Protein AF-A0A8C4VTH6-F1 (afdb_monomer_lite)

pLDDT: mean 82.8, std 18.1, range [42.53, 97.69]

Radius of gyration: 18.87 Å; chains: 1; bounding box: 28×61×39 Å

Secondary structure (DSSP, 8-state):
-EETTEE----HHHHTT-TTSHHHHHHHSS-GGG----EE-S-HHHHHHHHHHHHHS----SSHHHHHHHHHHHHHTT-HHHHT----GGGTHHHHHHHHHHHHHHHHHTTS--

Organism: NCBI:txid1825980

Foldseek 3Di:
DQECNDDDDDDLVLCVVQCVFPVNVVVVPDDPVVPDDDYHDHDPVLCVQVSVCSVPVDGDDDALVSVVSNLVVCVNRVVVSSVPDDDPCVRHVPPPVVVVVVVVVVVVVVVVPD

Structure (mmCIF, N/CA/C/O backbone):
data_AF-A0A8C4VTH6-F1
#
_entry.id   AF-A0A8C4VTH6-F1
#
loop_
_atom_site.group_PDB
_atom_site.id
_atom_site.type_symbol
_atom_site.label_atom_id
_atom_site.label_alt_id
_atom_site.label_comp_id
_atom_site.label_asym_id
_atom_site.label_entity_id
_atom_site.label_seq_id
_atom_site.pdbx_PDB_ins_code
_atom_site.Cartn_x
_atom_site.Cartn_y
_atom_site.Cartn_z
_atom_site.occupancy
_atom_site.B_iso_or_equiv
_atom_site.auth_seq_id
_atom_site.auth_comp_id
_atom_site.auth_asym_id
_atom_site.auth_atom_id
_atom_site.pdbx_PDB_model_num
ATOM 1 N N . PHE A 1 1 ? 7.503 -5.995 -5.553 1.00 94.31 1 PHE A N 1
ATOM 2 C CA . PHE A 1 1 ? 7.476 -4.522 -5.547 1.00 94.31 1 PHE A CA 1
ATOM 3 C C . PHE A 1 1 ? 8.762 -3.976 -4.932 1.00 94.31 1 PHE A C 1
ATOM 5 O O . PHE A 1 1 ? 9.311 -4.602 -4.024 1.00 94.31 1 PHE A O 1
ATOM 12 N N . ASN A 1 2 ? 9.276 -2.875 -5.471 1.00 96.56 2 ASN A N 1
ATOM 13 C CA . ASN A 1 2 ? 10.274 -1.995 -4.868 1.00 96.56 2 ASN A CA 1
ATOM 14 C C . ASN A 1 2 ? 9.559 -0.666 -4.591 1.00 96.56 2 ASN A C 1
ATOM 16 O O . ASN A 1 2 ? 9.088 -0.045 -5.535 1.00 96.56 2 ASN A O 1
ATOM 20 N N . VAL A 1 3 ? 9.416 -0.274 -3.328 1.00 97.56 3 VAL A N 1
ATOM 21 C CA . VAL A 1 3 ? 8.659 0.914 -2.913 1.00 97.56 3 VAL A CA 1
ATOM 22 C C . VAL A 1 3 ? 9.613 1.875 -2.217 1.00 97.56 3 VAL A C 1
ATOM 24 O O . VAL A 1 3 ? 10.033 1.603 -1.094 1.00 97.56 3 VAL A O 1
ATOM 27 N N . GLY A 1 4 ? 10.044 2.930 -2.911 1.00 96.38 4 GLY A N 1
ATOM 28 C CA . GLY A 1 4 ? 11.018 3.889 -2.370 1.00 96.38 4 GLY A CA 1
ATOM 29 C C . GLY A 1 4 ? 12.331 3.247 -1.893 1.00 96.38 4 GLY A C 1
ATOM 30 O O . GLY A 1 4 ? 12.894 3.665 -0.886 1.00 96.38 4 GLY A O 1
ATOM 31 N N . GLY A 1 5 ? 12.780 2.169 -2.548 1.00 96.44 5 GLY A N 1
ATOM 32 C CA . GLY A 1 5 ? 13.966 1.389 -2.162 1.00 96.44 5 GLY A CA 1
ATOM 33 C C . GLY A 1 5 ? 13.676 0.166 -1.279 1.00 96.44 5 GLY A C 1
ATOM 34 O O . GLY A 1 5 ? 14.548 -0.689 -1.102 1.00 96.44 5 GLY A O 1
ATOM 35 N N . TRP A 1 6 ? 12.453 0.025 -0.758 1.00 97.69 6 TRP A N 1
ATOM 36 C CA . TRP A 1 6 ? 12.058 -1.089 0.105 1.00 97.69 6 TRP A CA 1
ATOM 37 C C . TRP A 1 6 ? 11.490 -2.254 -0.701 1.00 97.69 6 TRP A C 1
ATOM 39 O O . TRP A 1 6 ? 10.597 -2.100 -1.536 1.00 97.69 6 TRP A O 1
ATOM 49 N N . HIS A 1 7 ? 11.981 -3.459 -0.426 1.00 96.69 7 HIS A N 1
ATOM 50 C CA . HIS A 1 7 ? 11.616 -4.647 -1.185 1.00 96.69 7 HIS A CA 1
ATOM 51 C C . HIS A 1 7 ? 10.459 -5.396 -0.523 1.00 96.69 7 HIS A C 1
ATOM 53 O O . HIS A 1 7 ? 10.607 -5.961 0.557 1.00 96.69 7 HIS A O 1
ATOM 59 N N . PHE A 1 8 ? 9.326 -5.472 -1.223 1.00 96.69 8 PHE A N 1
ATOM 60 C CA . PHE A 1 8 ? 8.149 -6.221 -0.786 1.00 96.69 8 PHE A CA 1
ATOM 61 C C . PHE A 1 8 ? 7.826 -7.355 -1.755 1.00 96.69 8 PHE A C 1
ATOM 63 O O . PHE A 1 8 ? 7.733 -7.155 -2.975 1.00 96.69 8 PHE A O 1
ATOM 70 N N . SER A 1 9 ? 7.610 -8.541 -1.197 1.00 94.50 9 SER A N 1
ATOM 71 C CA . SER A 1 9 ? 7.085 -9.708 -1.906 1.00 94.50 9 SER A CA 1
ATOM 72 C C . SER A 1 9 ? 5.619 -9.888 -1.530 1.00 94.50 9 SER A C 1
ATOM 74 O O . SER A 1 9 ? 5.282 -9.943 -0.347 1.00 94.50 9 SER A O 1
ATOM 76 N N . ILE A 1 10 ? 4.746 -9.929 -2.536 1.00 94.38 10 ILE A N 1
ATOM 77 C CA . ILE A 1 10 ? 3.301 -10.099 -2.366 1.00 94.38 10 ILE A CA 1
ATOM 78 C C . ILE A 1 10 ? 2.842 -11.119 -3.406 1.00 94.38 10 ILE A C 1
ATOM 80 O O . ILE A 1 10 ? 3.108 -10.909 -4.592 1.00 94.38 10 ILE A O 1
ATOM 84 N N . PRO A 1 11 ? 2.176 -12.214 -3.005 1.00 92.75 11 PRO A N 1
ATOM 85 C CA . PRO A 1 11 ? 1.635 -13.172 -3.957 1.00 92.75 11 PRO A CA 1
ATOM 86 C C . PRO A 1 11 ? 0.627 -12.517 -4.904 1.00 92.75 11 PRO A C 1
ATOM 88 O O . PRO A 1 11 ? -0.237 -11.754 -4.462 1.00 92.75 11 PRO A O 1
ATOM 91 N N . LYS A 1 12 ? 0.674 -12.878 -6.195 1.00 91.38 12 LYS A N 1
ATOM 92 C CA . LYS A 1 12 ? -0.276 -12.378 -7.206 1.00 91.38 12 LYS A CA 1
ATOM 93 C C . LYS A 1 12 ? -1.736 -12.669 -6.814 1.00 91.38 12 LYS A C 1
ATOM 95 O O . LYS A 1 12 ? -2.613 -11.848 -7.046 1.00 91.38 12 LYS A O 1
ATOM 100 N N . SER A 1 13 ? -1.980 -13.778 -6.114 1.00 94.00 13 SER A N 1
ATOM 101 C CA . SER A 1 13 ? -3.296 -14.158 -5.577 1.00 94.00 13 SER A CA 1
ATOM 102 C C . SER A 1 13 ? -3.839 -13.232 -4.481 1.00 94.00 13 SER A C 1
ATOM 104 O O . SER A 1 13 ? -5.051 -13.167 -4.295 1.00 94.00 13 SER A O 1
ATOM 106 N N . LYS A 1 14 ? -2.981 -12.515 -3.742 1.00 94.94 14 LYS A N 1
ATOM 107 C CA . LYS A 1 14 ? -3.414 -11.545 -2.722 1.00 94.94 14 LYS A CA 1
ATOM 108 C C . LYS A 1 14 ? -3.825 -10.223 -3.361 1.00 94.94 14 LYS A C 1
ATOM 110 O O . LYS A 1 14 ? -4.887 -9.701 -3.053 1.00 94.94 14 LYS A O 1
ATOM 115 N N . ILE A 1 15 ? -3.025 -9.721 -4.298 1.00 94.38 15 ILE A N 1
ATOM 116 C CA . ILE A 1 15 ? -3.343 -8.490 -5.040 1.00 94.38 15 ILE A CA 1
ATOM 117 C C . ILE A 1 15 ? -4.523 -8.669 -6.007 1.00 94.38 15 ILE A C 1
ATOM 119 O O . ILE A 1 15 ? -5.273 -7.722 -6.204 1.00 94.38 15 ILE A O 1
ATOM 123 N N . ALA A 1 16 ? -4.762 -9.882 -6.523 1.00 94.38 16 ALA A N 1
ATOM 124 C CA . ALA A 1 16 ? -5.933 -10.207 -7.350 1.00 94.38 16 ALA A CA 1
ATOM 125 C C . ALA A 1 16 ? -7.283 -9.976 -6.649 1.00 94.38 16 ALA A C 1
ATOM 127 O O . ALA A 1 16 ? -8.299 -9.810 -7.316 1.00 94.38 16 ALA A O 1
ATOM 128 N N . GLN A 1 17 ? -7.304 -9.943 -5.313 1.00 94.75 17 GLN A N 1
AT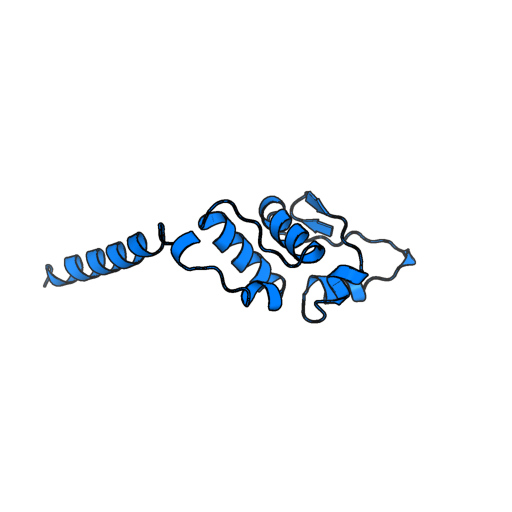OM 129 C CA . GLN A 1 17 ? -8.510 -9.646 -4.526 1.00 94.75 17 GLN A CA 1
ATOM 130 C C . GLN A 1 17 ? -8.917 -8.168 -4.618 1.00 94.75 17 GLN A C 1
ATOM 132 O O . GLN A 1 17 ? -10.009 -7.800 -4.196 1.00 94.75 17 GLN A O 1
ATOM 137 N N . PHE A 1 18 ? -8.050 -7.327 -5.186 1.00 94.31 18 PHE A N 1
ATOM 138 C CA . PHE A 1 18 ? -8.251 -5.896 -5.358 1.00 94.31 18 PHE A CA 1
ATOM 139 C C . PHE A 1 18 ? -8.124 -5.542 -6.847 1.00 94.31 18 PHE A C 1
ATOM 141 O O . PHE A 1 18 ? -7.160 -4.871 -7.228 1.00 94.31 18 PHE A O 1
ATOM 148 N N . PRO A 1 19 ? -9.058 -5.990 -7.708 1.00 94.56 19 PRO A N 1
ATOM 149 C CA . PRO A 1 19 ? -8.935 -5.839 -9.160 1.00 94.56 19 PRO A CA 1
ATOM 150 C C . PRO A 1 19 ? -8.876 -4.375 -9.614 1.00 94.56 19 PRO A C 1
ATOM 152 O O . PRO A 1 19 ? -8.243 -4.057 -10.618 1.00 94.56 19 PRO A O 1
ATOM 155 N N . GLU A 1 20 ? -9.461 -3.463 -8.839 1.00 93.38 20 GLU A N 1
ATOM 156 C CA . GLU A 1 20 ? -9.406 -2.031 -9.135 1.00 93.38 20 GLU A CA 1
ATOM 157 C C . GLU A 1 20 ? -8.121 -1.344 -8.676 1.00 93.38 20 GLU A C 1
ATOM 159 O O . GLU A 1 20 ? -7.832 -0.235 -9.126 1.00 93.38 20 GLU A O 1
ATOM 164 N N . SER A 1 21 ? -7.323 -2.002 -7.833 1.00 95.94 21 SER A N 1
ATOM 165 C CA . SER A 1 21 ? -6.086 -1.418 -7.324 1.00 95.94 21 SER A CA 1
ATOM 166 C C . SER A 1 21 ? -5.043 -1.257 -8.425 1.00 95.94 21 SER A C 1
ATOM 168 O O . SER A 1 21 ? -4.905 -2.103 -9.316 1.00 95.94 21 SER A O 1
ATOM 170 N N . LEU A 1 22 ? -4.223 -0.211 -8.309 1.00 94.62 22 LEU A N 1
ATOM 171 C CA . LEU A 1 22 ? -3.057 -0.042 -9.177 1.00 94.62 22 LEU A CA 1
ATOM 172 C C . LEU A 1 22 ? -2.092 -1.226 -9.049 1.00 94.62 22 LEU A C 1
ATOM 174 O O . LEU A 1 22 ? -1.513 -1.665 -10.035 1.00 94.62 22 LEU A O 1
ATOM 178 N N . LEU A 1 23 ? -1.977 -1.817 -7.855 1.00 94.81 23 LEU A N 1
ATOM 179 C CA . LEU A 1 23 ? -1.137 -2.998 -7.636 1.00 94.81 23 LEU A CA 1
ATOM 180 C C . LEU A 1 23 ? -1.555 -4.178 -8.523 1.00 94.81 23 LEU A C 1
ATOM 182 O O . LEU A 1 23 ? -0.692 -4.873 -9.062 1.00 94.81 23 LEU A O 1
ATOM 186 N N . TRP A 1 24 ? -2.860 -4.415 -8.687 1.00 95.44 24 TRP A N 1
ATOM 187 C CA . TRP A 1 24 ? -3.352 -5.447 -9.598 1.00 95.44 24 TRP A CA 1
ATOM 188 C C . TRP A 1 24 ? -3.170 -5.052 -11.060 1.00 95.44 24 TRP A C 1
ATOM 190 O O . TRP A 1 24 ? -2.632 -5.844 -11.830 1.00 95.44 24 TRP A O 1
ATOM 200 N N . LYS A 1 25 ? -3.571 -3.835 -11.439 1.00 94.12 25 LYS A N 1
ATOM 201 C CA . LYS A 1 25 ? -3.494 -3.350 -12.827 1.00 94.12 25 LYS A CA 1
ATOM 202 C C . LYS A 1 25 ? -2.065 -3.451 -13.373 1.00 94.12 25 LYS A C 1
ATOM 204 O O . LYS A 1 25 ? -1.850 -4.109 -14.386 1.00 94.12 25 LYS A O 1
ATOM 209 N N . GLU A 1 26 ? -1.082 -2.962 -12.622 1.00 91.75 26 GLU A N 1
ATOM 210 C CA . GLU A 1 26 ? 0.331 -3.027 -13.013 1.00 91.75 26 GLU A CA 1
ATOM 211 C C . GLU A 1 26 ? 0.877 -4.465 -13.012 1.00 91.75 26 GLU A C 1
ATOM 213 O O . GLU A 1 26 ? 1.571 -4.881 -13.933 1.00 91.75 26 GLU A O 1
ATOM 218 N N . SER A 1 27 ? 0.556 -5.276 -11.996 1.00 91.06 27 SER A N 1
ATOM 219 C CA . SER A 1 27 ? 1.097 -6.647 -11.893 1.00 91.06 27 SER A CA 1
ATOM 220 C C . SER A 1 27 ? 0.440 -7.661 -12.827 1.00 91.06 27 SER A C 1
ATOM 222 O O . SER A 1 27 ? 1.039 -8.690 -13.164 1.00 91.06 27 SER A O 1
ATOM 224 N N . SER A 1 28 ? -0.807 -7.423 -13.222 1.00 90.81 28 SER A N 1
ATOM 225 C CA . SER A 1 28 ? -1.537 -8.269 -14.164 1.00 90.81 28 SER A CA 1
ATOM 226 C C . SER A 1 28 ? -1.022 -8.090 -15.590 1.00 90.81 28 SER A C 1
ATOM 228 O O . SER A 1 28 ? -0.942 -9.088 -16.301 1.00 90.81 28 SER A O 1
ATOM 230 N N . ALA A 1 29 ? -0.567 -6.883 -15.946 1.00 87.12 29 ALA A N 1
ATOM 231 C CA . ALA A 1 29 ? 0.040 -6.566 -17.238 1.00 87.12 29 ALA A CA 1
ATOM 232 C C . ALA A 1 29 ? 1.440 -7.179 -17.446 1.00 87.12 29 ALA A C 1
ATOM 234 O O . ALA A 1 29 ? 1.921 -7.247 -18.575 1.00 87.12 29 ALA A O 1
ATOM 235 N N . LEU A 1 30 ? 2.101 -7.641 -16.379 1.00 86.12 30 LEU A N 1
ATOM 236 C CA . LEU A 1 30 ? 3.438 -8.224 -16.474 1.00 86.12 30 LEU A CA 1
ATOM 237 C C . LEU A 1 30 ? 3.438 -9.622 -17.096 1.00 86.12 30 LEU A C 1
ATOM 239 O O . LEU A 1 30 ? 2.702 -10.517 -16.661 1.00 86.12 30 LEU A O 1
ATOM 243 N N . VAL A 1 31 ? 4.366 -9.835 -18.031 1.00 79.25 31 VAL A N 1
ATOM 244 C CA . VAL A 1 31 ? 4.647 -11.148 -18.614 1.00 79.25 31 VAL A CA 1
ATOM 245 C C . VAL A 1 31 ? 5.426 -12.002 -17.595 1.00 79.25 31 VAL A C 1
ATOM 247 O O . VAL A 1 31 ? 6.483 -11.576 -17.123 1.00 79.25 31 VAL A O 1
ATOM 250 N N . PRO A 1 32 ? 4.954 -13.215 -17.238 1.00 71.56 32 PRO A N 1
ATOM 251 C CA . PRO A 1 32 ? 5.578 -14.040 -16.195 1.00 71.56 32 PRO A CA 1
ATOM 252 C C . PRO A 1 32 ? 7.049 -14.405 -16.438 1.00 71.56 32 PRO A C 1
ATOM 254 O O . PRO A 1 32 ? 7.777 -14.655 -15.481 1.00 71.56 32 PRO A O 1
ATOM 257 N N . SER A 1 33 ? 7.492 -14.441 -17.698 1.00 72.69 33 SER A N 1
ATOM 258 C CA . SER A 1 33 ? 8.850 -14.848 -18.081 1.00 72.69 33 SER A CA 1
ATOM 259 C C . SER A 1 33 ? 9.941 -13.883 -17.619 1.00 72.69 33 SER A C 1
ATOM 261 O O . SER A 1 33 ? 11.084 -14.299 -17.469 1.00 72.69 33 SER A O 1
ATOM 263 N N . GLU A 1 34 ? 9.609 -12.614 -17.376 1.00 72.62 34 GLU A N 1
ATOM 264 C CA . GLU A 1 34 ? 10.599 -11.576 -17.060 1.00 72.62 34 GLU A CA 1
ATOM 265 C C . GLU A 1 34 ? 10.762 -11.335 -15.552 1.00 72.62 34 GLU A C 1
ATOM 267 O O . GLU A 1 34 ? 11.702 -10.659 -15.139 1.00 72.62 34 GLU A O 1
ATOM 272 N N . ASN A 1 35 ? 9.857 -11.876 -14.720 1.00 68.00 35 ASN A N 1
ATOM 273 C CA . ASN A 1 35 ? 9.776 -11.617 -13.272 1.00 68.00 35 ASN A CA 1
ATOM 274 C C . ASN A 1 35 ? 10.132 -10.165 -12.867 1.00 68.00 35 ASN A C 1
ATOM 276 O O . ASN A 1 35 ? 10.898 -9.959 -11.914 1.00 68.00 35 ASN A O 1
ATOM 280 N N . PRO A 1 36 ? 9.612 -9.130 -13.558 1.00 83.69 36 PRO A N 1
ATOM 281 C CA . PRO A 1 36 ? 10.081 -7.783 -13.314 1.00 83.69 36 PRO A CA 1
ATOM 282 C C . PRO A 1 36 ? 9.562 -7.307 -11.957 1.00 83.69 36 PRO A C 1
ATOM 284 O O . PRO A 1 36 ? 8.407 -7.515 -11.568 1.00 83.69 36 PRO A O 1
ATOM 287 N N . ARG A 1 37 ? 10.437 -6.649 -11.197 1.00 88.88 37 ARG A N 1
ATOM 288 C CA . ARG A 1 37 ? 10.052 -6.035 -9.930 1.00 88.88 37 ARG A CA 1
ATOM 289 C C . ARG A 1 37 ? 9.443 -4.667 -10.211 1.00 88.88 37 ARG A C 1
ATOM 291 O O . ARG A 1 37 ? 10.169 -3.727 -10.500 1.00 88.88 37 ARG A O 1
ATOM 298 N N . LEU A 1 38 ? 8.12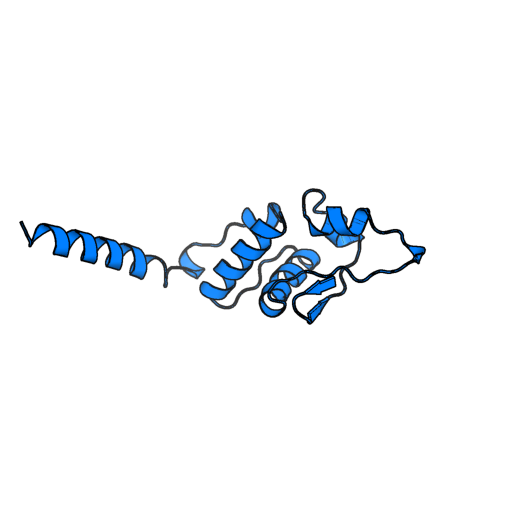6 -4.547 -10.041 1.00 93.06 38 LEU A N 1
ATOM 299 C CA . LEU A 1 38 ? 7.433 -3.258 -10.140 1.00 93.06 38 LEU A CA 1
ATOM 300 C C . LEU A 1 38 ? 7.984 -2.246 -9.137 1.00 93.06 38 LEU A C 1
ATOM 302 O O . LEU A 1 38 ? 8.090 -2.565 -7.946 1.00 93.06 38 LEU A O 1
ATOM 306 N N . PHE A 1 39 ? 8.298 -1.049 -9.625 1.00 94.69 39 PHE A N 1
ATOM 307 C CA . PHE A 1 39 ? 8.723 0.087 -8.819 1.00 94.69 39 PHE A CA 1
ATOM 308 C C . PHE A 1 39 ? 7.531 0.985 -8.480 1.00 94.69 39 PHE A C 1
ATOM 310 O O . PHE A 1 39 ? 6.663 1.218 -9.315 1.00 94.69 39 PHE A O 1
ATOM 317 N N . ILE A 1 40 ? 7.498 1.478 -7.246 1.00 95.12 40 ILE A N 1
ATOM 318 C CA . ILE A 1 40 ? 6.515 2.431 -6.747 1.00 95.12 40 ILE A CA 1
ATOM 319 C C . ILE A 1 40 ? 7.301 3.561 -6.081 1.00 95.12 40 ILE A C 1
ATOM 321 O O . ILE A 1 40 ? 7.992 3.340 -5.083 1.00 95.12 40 ILE A O 1
ATOM 325 N N . ASP A 1 41 ? 7.182 4.770 -6.619 1.00 95.56 41 ASP A N 1
ATOM 326 C CA . ASP A 1 41 ? 7.867 5.959 -6.103 1.00 95.56 41 ASP A CA 1
ATOM 327 C C . ASP A 1 41 ? 7.148 6.536 -4.876 1.00 95.56 41 ASP A C 1
ATOM 329 O O . ASP A 1 41 ? 6.558 7.613 -4.916 1.00 95.56 41 ASP A O 1
ATOM 333 N N . ARG A 1 42 ? 7.074 5.748 -3.800 1.00 95.44 42 ARG A N 1
ATOM 334 C CA . ARG A 1 42 ? 6.362 6.089 -2.562 1.00 95.44 42 ARG A CA 1
ATOM 335 C C . ARG A 1 42 ? 7.151 5.638 -1.341 1.00 95.44 42 ARG A C 1
ATOM 337 O O . ARG A 1 42 ? 8.051 4.810 -1.435 1.00 95.44 42 ARG A O 1
ATOM 344 N N . ASP A 1 43 ? 6.762 6.155 -0.179 1.00 95.75 43 ASP A N 1
ATOM 345 C CA . ASP A 1 43 ? 7.359 5.770 1.097 1.00 95.75 43 ASP A CA 1
ATOM 346 C C . ASP A 1 43 ? 7.157 4.275 1.413 1.00 95.75 43 ASP A C 1
ATOM 348 O O . ASP A 1 43 ? 6.043 3.810 1.681 1.00 95.75 43 ASP A O 1
ATOM 352 N N . GLY A 1 44 ? 8.263 3.530 1.413 1.00 97.06 44 GLY A N 1
ATOM 353 C CA . GLY A 1 44 ? 8.288 2.115 1.761 1.00 97.06 44 GLY A CA 1
ATOM 354 C C . GLY A 1 44 ? 7.962 1.841 3.230 1.00 97.06 44 GLY A C 1
ATOM 355 O O . GLY A 1 44 ? 7.406 0.783 3.532 1.00 97.06 44 GLY A O 1
ATOM 356 N N . PHE A 1 45 ? 8.231 2.783 4.143 1.00 95.88 45 PHE A N 1
ATOM 357 C CA . PHE A 1 45 ? 7.935 2.601 5.565 1.00 95.88 45 PHE A CA 1
ATOM 358 C C . PHE A 1 45 ? 6.425 2.516 5.810 1.00 95.88 45 PHE A C 1
ATOM 360 O O . PHE A 1 45 ? 5.950 1.551 6.415 1.00 95.88 45 PHE A O 1
ATOM 367 N N . THR A 1 46 ? 5.656 3.464 5.269 1.00 96.38 46 THR A N 1
ATOM 368 C CA . THR A 1 46 ? 4.187 3.448 5.324 1.00 96.38 46 THR A CA 1
ATOM 369 C C . THR A 1 46 ? 3.611 2.276 4.525 1.00 96.38 46 THR A C 1
ATOM 371 O O . THR A 1 46 ? 2.648 1.639 4.962 1.00 96.38 46 THR A O 1
ATOM 374 N N . PHE A 1 47 ? 4.219 1.918 3.385 1.00 97.44 47 PHE A N 1
ATOM 375 C CA . PHE A 1 47 ? 3.763 0.789 2.564 1.00 97.44 47 PHE A CA 1
ATOM 376 C C . PHE A 1 47 ? 3.773 -0.552 3.316 1.00 97.44 47 PHE A C 1
ATOM 378 O O . PHE A 1 47 ? 2.995 -1.444 2.981 1.00 97.44 47 PHE A O 1
ATOM 385 N N . ARG A 1 48 ? 4.573 -0.705 4.379 1.00 97.25 48 ARG A N 1
ATOM 386 C CA . ARG A 1 48 ? 4.512 -1.881 5.265 1.00 97.25 48 ARG A CA 1
ATOM 387 C C . ARG A 1 48 ? 3.100 -2.149 5.798 1.00 97.25 48 ARG A C 1
ATOM 389 O O . ARG A 1 48 ? 2.716 -3.310 5.920 1.00 97.25 48 ARG A O 1
ATOM 396 N N . HIS A 1 49 ? 2.312 -1.112 6.079 1.00 97.25 49 HIS A N 1
ATOM 397 C CA . HIS A 1 49 ? 0.936 -1.279 6.562 1.00 97.25 49 HIS A CA 1
ATOM 398 C C . HIS A 1 49 ? -0.026 -1.688 5.451 1.00 97.25 49 HIS A C 1
ATOM 400 O O . HIS A 1 49 ? -0.885 -2.538 5.674 1.00 97.25 49 HIS A O 1
ATOM 406 N N . VAL A 1 50 ? 0.173 -1.175 4.233 1.00 97.38 50 VAL A N 1
ATOM 407 C CA . VAL A 1 50 ? -0.521 -1.672 3.034 1.00 97.38 50 VAL A CA 1
ATOM 408 C C . VAL A 1 50 ? -0.197 -3.151 2.822 1.00 97.38 50 VAL A C 1
ATOM 410 O O . VAL A 1 50 ? -1.097 -3.970 2.657 1.00 97.38 50 VAL A O 1
ATOM 413 N N . HIS A 1 51 ? 1.086 -3.517 2.884 1.00 97.62 51 HIS A N 1
ATOM 414 C CA . HIS A 1 51 ? 1.547 -4.900 2.764 1.00 97.62 51 HIS A CA 1
ATOM 415 C C . HIS A 1 51 ? 0.897 -5.806 3.814 1.00 97.62 51 HIS A C 1
ATOM 417 O O . HIS A 1 51 ? 0.360 -6.858 3.461 1.00 97.62 51 HIS A O 1
ATOM 423 N N . TYR A 1 52 ? 0.865 -5.374 5.076 1.00 97.25 52 TYR A N 1
ATOM 424 C CA . TYR A 1 52 ? 0.191 -6.087 6.159 1.00 97.25 52 TYR A CA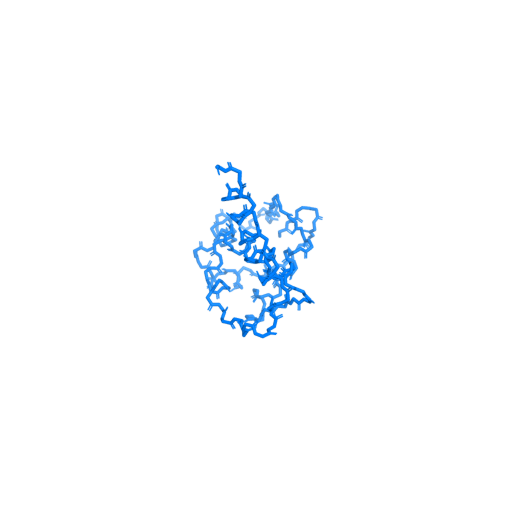 1
ATOM 425 C C . TYR A 1 52 ? -1.310 -6.270 5.886 1.00 97.25 52 TYR A C 1
ATOM 427 O O . TYR A 1 52 ? -1.830 -7.384 6.019 1.00 97.25 52 TYR A O 1
ATOM 435 N N . TYR A 1 53 ? -1.998 -5.213 5.442 1.00 96.69 53 TYR A N 1
ATOM 436 C CA . TYR A 1 53 ? -3.420 -5.259 5.102 1.00 96.69 53 TYR A CA 1
ATOM 437 C C . TYR A 1 53 ? -3.706 -6.238 3.959 1.00 96.69 53 TYR A C 1
ATOM 439 O O . TYR A 1 53 ? -4.602 -7.067 4.079 1.00 96.69 53 TYR A O 1
ATOM 447 N N . LEU A 1 54 ? -2.909 -6.235 2.887 1.00 96.19 54 LEU A N 1
ATOM 448 C CA . LEU A 1 54 ? -3.081 -7.170 1.766 1.00 96.19 54 LEU A CA 1
ATOM 449 C C . LEU A 1 54 ? -2.982 -8.640 2.202 1.00 96.19 54 LEU A C 1
ATOM 451 O O . LEU A 1 54 ? -3.592 -9.515 1.589 1.00 96.19 54 LEU A O 1
ATOM 455 N N . HIS A 1 55 ? -2.219 -8.937 3.257 1.00 95.94 55 HIS A N 1
ATOM 456 C CA . HIS A 1 55 ? -2.071 -10.302 3.759 1.00 95.94 55 HIS A CA 1
ATOM 457 C C . HIS A 1 55 ? -3.170 -10.700 4.742 1.00 95.94 55 HIS A C 1
ATOM 459 O O . HIS A 1 55 ? -3.607 -11.855 4.705 1.00 95.94 55 HIS A O 1
ATOM 465 N N . THR A 1 56 ? -3.601 -9.770 5.596 1.00 94.81 56 THR A N 1
ATOM 466 C CA . THR A 1 56 ? -4.410 -10.057 6.792 1.00 94.81 56 THR A CA 1
ATOM 467 C C . THR A 1 56 ? -5.824 -9.482 6.761 1.00 94.81 56 THR A C 1
ATOM 469 O O . THR A 1 56 ? -6.637 -9.861 7.600 1.00 94.81 56 THR A O 1
ATOM 472 N N . SER A 1 57 ? -6.104 -8.555 5.842 1.00 92.56 57 SER A N 1
ATOM 473 C CA . SER A 1 57 ? -7.313 -7.722 5.802 1.00 92.56 57 SER A CA 1
ATOM 474 C C . SER A 1 57 ? -7.548 -6.911 7.087 1.00 92.56 57 SER A C 1
ATOM 476 O O . SER A 1 57 ? -8.677 -6.527 7.384 1.00 92.56 57 SER A O 1
ATOM 478 N N . LYS A 1 58 ? -6.485 -6.642 7.860 1.00 92.81 58 LYS A N 1
ATOM 479 C CA . LYS A 1 58 ? -6.517 -5.855 9.100 1.00 92.81 58 LYS A CA 1
ATOM 480 C C . LYS A 1 58 ? -5.674 -4.596 8.956 1.00 92.81 58 LYS A C 1
ATOM 482 O O . LYS A 1 58 ? -4.614 -4.620 8.333 1.00 92.81 58 LYS A O 1
ATOM 487 N N . LEU A 1 59 ? -6.133 -3.505 9.563 1.00 92.06 59 LEU A N 1
ATOM 488 C CA . LEU A 1 59 ? -5.326 -2.298 9.699 1.00 92.06 59 LEU A CA 1
ATOM 489 C C . LEU A 1 59 ? -4.275 -2.496 10.796 1.00 92.06 59 LEU A C 1
ATOM 491 O O . LEU A 1 59 ? -4.554 -3.075 11.844 1.00 92.06 59 LEU A O 1
ATOM 495 N N . SER A 1 60 ? -3.074 -1.992 10.540 1.00 91.25 60 SER A N 1
ATOM 496 C CA . SER A 1 60 ? -1.981 -1.895 11.503 1.00 91.25 60 SER A CA 1
ATOM 497 C C . SER A 1 60 ? -1.518 -0.446 11.505 1.00 91.25 60 SER A C 1
ATOM 499 O O . SER A 1 60 ? -1.246 0.101 10.442 1.00 91.25 60 SER A O 1
ATOM 501 N N . PHE A 1 61 ? -1.472 0.173 12.680 1.00 91.31 61 PHE A N 1
ATOM 502 C CA . PHE A 1 61 ? -0.943 1.516 12.896 1.00 91.31 61 PHE A CA 1
ATOM 503 C C . PHE A 1 61 ? -0.687 1.723 14.394 1.00 91.31 61 PHE A C 1
ATOM 505 O O . PHE A 1 61 ? -1.271 1.053 15.244 1.00 91.31 61 PHE A O 1
ATOM 512 N N . SER A 1 62 ? 0.200 2.655 14.706 1.00 89.00 62 SER A N 1
ATOM 513 C CA . SER A 1 62 ? 0.661 3.008 16.050 1.00 89.00 62 SER A CA 1
ATOM 514 C C . SER A 1 62 ? 0.354 4.463 16.412 1.00 89.00 62 SER A C 1
ATOM 516 O O . SER A 1 62 ? 0.497 4.859 17.567 1.00 89.00 62 SER A O 1
ATOM 518 N N . SER A 1 63 ? -0.079 5.275 15.441 1.00 89.69 63 SER A N 1
ATOM 519 C CA . SER A 1 63 ? -0.447 6.677 15.645 1.00 89.69 63 SER A CA 1
ATOM 520 C C . SER A 1 63 ? -1.431 7.179 14.583 1.00 89.69 63 SER A C 1
ATOM 522 O O . SER A 1 63 ? -1.561 6.588 13.512 1.00 89.69 63 SER A O 1
ATOM 524 N N . CYS A 1 64 ? -2.085 8.313 14.857 1.00 87.69 64 CYS A N 1
ATOM 525 C CA . CYS A 1 64 ? -2.984 8.976 13.902 1.00 87.69 64 CYS A CA 1
ATOM 526 C C . CYS A 1 64 ? -2.244 9.451 12.648 1.00 87.69 64 CYS A C 1
ATOM 528 O O . CYS A 1 64 ? -2.768 9.353 11.546 1.00 87.69 64 CYS A O 1
ATOM 530 N N . ALA A 1 65 ? -1.017 9.955 12.811 1.00 90.19 65 ALA A N 1
ATOM 531 C CA . ALA A 1 65 ? -0.199 10.406 11.690 1.00 90.19 65 ALA A CA 1
ATOM 532 C C . ALA A 1 65 ? 0.121 9.242 10.740 1.00 90.19 65 ALA A C 1
ATOM 534 O O . ALA A 1 65 ? -0.012 9.377 9.529 1.00 90.19 65 ALA A O 1
ATOM 535 N N . GLU A 1 66 ? 0.469 8.079 11.297 1.00 92.44 66 GLU A N 1
ATOM 536 C CA . GLU A 1 66 ? 0.706 6.860 10.519 1.00 92.44 66 GLU A CA 1
ATOM 537 C C . GLU A 1 66 ? -0.569 6.371 9.817 1.00 92.44 66 GLU A C 1
ATOM 539 O O . GLU A 1 66 ? -0.513 5.964 8.658 1.00 92.44 66 GLU A O 1
ATOM 544 N N . LEU A 1 67 ? -1.726 6.471 10.482 1.00 92.00 67 LEU A N 1
ATOM 545 C CA . LEU A 1 67 ? -3.019 6.140 9.885 1.00 92.00 67 LEU A CA 1
ATOM 546 C C . LEU A 1 67 ? -3.377 7.078 8.717 1.00 92.00 67 LEU A C 1
ATOM 548 O O . LEU A 1 67 ? -3.823 6.603 7.675 1.00 92.00 67 LEU A O 1
ATOM 552 N N . ASN A 1 68 ? -3.129 8.384 8.847 1.00 92.19 68 ASN A N 1
ATOM 553 C CA . ASN A 1 68 ? -3.345 9.351 7.766 1.00 92.19 68 ASN A CA 1
ATOM 554 C C . ASN A 1 68 ? -2.466 9.036 6.549 1.00 92.19 68 ASN A C 1
ATOM 556 O O . ASN A 1 68 ? -2.973 8.945 5.433 1.00 92.19 68 ASN A O 1
ATOM 560 N N . LEU A 1 69 ? -1.172 8.780 6.769 1.00 95.38 69 LEU A N 1
ATOM 561 C CA . LEU A 1 69 ? -0.251 8.383 5.700 1.00 95.38 69 LEU A CA 1
ATOM 562 C C . LEU A 1 69 ? -0.691 7.071 5.033 1.00 95.38 69 LEU A C 1
ATOM 564 O O . LEU A 1 69 ? -0.620 6.941 3.811 1.00 95.38 69 LEU A O 1
ATOM 568 N N . LEU A 1 70 ? -1.183 6.100 5.810 1.00 95.31 70 LEU A N 1
ATOM 569 C CA . LEU A 1 70 ? -1.736 4.857 5.273 1.00 95.31 70 LEU A CA 1
ATOM 570 C C . LEU A 1 70 ? -2.958 5.117 4.381 1.00 95.31 70 LEU A C 1
ATOM 572 O O . LEU A 1 70 ? -3.033 4.551 3.289 1.00 95.31 70 LEU A O 1
ATOM 576 N N . TYR A 1 71 ? -3.890 5.975 4.805 1.00 94.81 71 TYR A N 1
ATOM 577 C CA . TYR A 1 71 ? -5.055 6.336 3.994 1.00 94.81 71 TYR A CA 1
ATOM 578 C C . TYR A 1 71 ? -4.663 7.057 2.702 1.00 94.81 71 TYR A C 1
ATOM 580 O O . TYR A 1 71 ? -5.188 6.718 1.642 1.00 94.81 71 TYR A O 1
ATOM 588 N N . GLU A 1 72 ? -3.698 7.980 2.749 1.00 95.44 72 GLU A N 1
ATOM 589 C CA . GLU A 1 72 ? -3.164 8.630 1.546 1.00 95.44 72 GLU A CA 1
ATOM 590 C C . GLU A 1 72 ? -2.568 7.610 0.564 1.00 95.44 72 GLU A C 1
ATOM 592 O O . GLU A 1 72 ? -2.860 7.644 -0.633 1.00 95.44 72 GLU A O 1
ATOM 597 N N . GLN A 1 73 ? -1.774 6.653 1.060 1.00 96.00 73 GLN A N 1
ATOM 598 C CA . GLN A 1 73 ? -1.221 5.583 0.223 1.00 96.00 73 GLN A CA 1
ATOM 599 C C . GLN A 1 73 ? -2.322 4.690 -0.360 1.00 96.00 73 GLN A C 1
ATOM 601 O O . GLN A 1 73 ? -2.274 4.337 -1.538 1.00 96.00 73 GLN A O 1
ATOM 606 N N . ALA A 1 74 ? -3.326 4.328 0.440 1.00 95.62 74 ALA A N 1
ATOM 607 C CA . ALA A 1 74 ? -4.443 3.502 -0.005 1.00 95.62 74 ALA A CA 1
ATOM 608 C C . ALA A 1 74 ? -5.282 4.194 -1.087 1.00 95.62 74 ALA A C 1
ATOM 610 O O . ALA A 1 74 ? -5.724 3.528 -2.024 1.00 95.62 74 ALA A O 1
ATOM 611 N N . LEU A 1 75 ? -5.453 5.516 -0.993 1.00 95.81 75 LEU A N 1
ATOM 612 C CA . LEU A 1 75 ? -6.130 6.319 -2.006 1.00 95.81 75 LEU A CA 1
ATOM 613 C C . LEU A 1 75 ? -5.365 6.293 -3.333 1.00 95.81 75 LEU A C 1
ATOM 615 O O . LEU A 1 75 ? -5.945 5.958 -4.364 1.00 95.81 75 LEU A O 1
ATOM 619 N N . ILE A 1 76 ? -4.057 6.568 -3.298 1.00 95.12 76 ILE A N 1
ATOM 620 C CA . ILE A 1 76 ? -3.193 6.549 -4.489 1.00 95.12 76 ILE A CA 1
ATOM 621 C C . ILE A 1 76 ? -3.216 5.169 -5.151 1.00 95.12 76 ILE A C 1
ATOM 623 O O . ILE A 1 76 ? -3.368 5.062 -6.364 1.00 95.12 76 ILE A O 1
ATOM 627 N N . LEU A 1 77 ? -3.108 4.102 -4.357 1.00 95.88 77 LEU A N 1
ATOM 628 C CA . LEU A 1 77 ? -3.083 2.723 -4.848 1.00 95.88 77 LEU A CA 1
ATOM 629 C C . LEU A 1 77 ? -4.469 2.171 -5.219 1.00 95.88 77 LEU A C 1
ATOM 631 O O . LEU A 1 77 ? -4.548 1.031 -5.682 1.00 95.88 77 LEU A O 1
ATOM 635 N N . GLN A 1 78 ? -5.541 2.948 -5.032 1.00 96.19 78 GLN A N 1
ATOM 636 C CA . GLN A 1 78 ? -6.933 2.549 -5.274 1.00 96.19 78 GLN A CA 1
ATOM 637 C C . GLN A 1 78 ? -7.337 1.287 -4.483 1.00 96.19 78 GLN A C 1
ATOM 639 O O . GLN A 1 78 ? -7.990 0.376 -4.991 1.00 96.19 78 GLN A O 1
ATOM 644 N N . LEU A 1 79 ? -6.939 1.214 -3.209 1.00 95.06 79 LEU A N 1
ATOM 645 C CA . LEU A 1 79 ? -7.290 0.129 -2.287 1.00 95.06 79 LEU A CA 1
ATOM 646 C C . LEU A 1 79 ? -8.601 0.436 -1.551 1.00 95.06 79 LEU A C 1
ATOM 648 O O . LEU A 1 79 ? -8.627 0.580 -0.329 1.00 95.06 79 LEU A O 1
ATOM 652 N N . THR A 1 80 ? -9.707 0.519 -2.294 1.00 92.31 80 THR A N 1
ATOM 653 C CA . THR A 1 80 ? -11.029 0.911 -1.770 1.00 92.31 80 THR A CA 1
ATOM 654 C C . THR A 1 80 ? -11.475 0.146 -0.515 1.00 92.31 80 THR A C 1
ATOM 656 O O . THR A 1 80 ? -11.951 0.801 0.413 1.00 92.31 80 THR A O 1
ATOM 659 N N . PRO A 1 81 ? -11.280 -1.185 -0.391 1.00 91.69 81 PRO A N 1
ATOM 660 C CA . PRO A 1 81 ? -11.673 -1.892 0.829 1.00 91.69 81 PRO A CA 1
ATOM 661 C C . PRO A 1 81 ? -10.929 -1.417 2.084 1.00 91.69 81 PRO A C 1
ATOM 663 O O . PRO A 1 81 ? -11.496 -1.466 3.169 1.00 91.69 81 PRO A O 1
ATOM 666 N N . LEU A 1 82 ? -9.690 -0.925 1.951 1.00 90.81 82 LEU A N 1
ATOM 667 C CA . LEU A 1 82 ? -8.927 -0.343 3.059 1.00 90.81 82 LEU A CA 1
ATOM 668 C C . LEU A 1 82 ? -9.538 1.003 3.478 1.00 90.81 82 LEU A C 1
ATOM 670 O O . LEU A 1 82 ? -9.713 1.256 4.667 1.00 90.81 82 LEU A O 1
ATOM 674 N N . LEU A 1 83 ? -9.938 1.827 2.503 1.00 88.75 83 LEU A N 1
ATOM 675 C CA . LEU A 1 83 ? -10.575 3.130 2.735 1.00 88.75 83 LEU A CA 1
ATOM 676 C C . LEU A 1 83 ? -11.937 3.018 3.441 1.00 88.75 83 LEU A C 1
ATOM 678 O O . LEU A 1 83 ? -12.358 3.950 4.115 1.00 88.75 83 LEU A O 1
ATOM 682 N N . GLN A 1 84 ? -12.620 1.882 3.290 1.00 89.25 84 GLN A N 1
ATOM 683 C CA . GLN A 1 84 ? -13.935 1.625 3.884 1.00 89.25 84 GLN A CA 1
ATOM 684 C C . GLN A 1 84 ? -13.867 0.999 5.282 1.00 89.25 84 GLN A C 1
ATOM 686 O O . GLN A 1 84 ? -14.905 0.838 5.927 1.00 89.25 84 GLN A O 1
ATOM 691 N N . VAL A 1 85 ? -12.676 0.632 5.770 1.00 87.38 85 VAL A N 1
ATOM 692 C CA . VAL A 1 85 ? -12.544 0.073 7.119 1.00 87.38 85 VAL A CA 1
ATOM 693 C C . VAL A 1 85 ? -12.897 1.146 8.142 1.00 87.38 85 VAL A C 1
ATOM 695 O O . VAL A 1 85 ? -12.246 2.188 8.228 1.00 87.38 85 VAL A O 1
ATOM 698 N N . HIS A 1 86 ? -13.916 0.863 8.950 1.00 79.69 86 HIS A N 1
ATOM 699 C CA . HIS A 1 86 ? -14.317 1.733 10.043 1.00 79.69 86 HIS A CA 1
ATOM 700 C C . HIS A 1 86 ? -13.280 1.673 11.172 1.00 79.69 86 HIS A C 1
ATOM 702 O O . HIS A 1 86 ? -13.097 0.630 11.803 1.00 79.69 86 HIS A O 1
ATOM 708 N N . VAL A 1 87 ? -12.612 2.796 11.433 1.00 77.81 87 VAL A N 1
ATOM 709 C CA . VAL A 1 87 ? -11.746 2.970 12.604 1.00 77.81 87 VAL A CA 1
ATOM 710 C C . VAL A 1 87 ? -12.546 3.711 13.675 1.00 77.81 87 VAL A C 1
ATOM 712 O O . VAL A 1 87 ? -13.009 4.821 13.405 1.00 77.81 87 VAL A O 1
ATOM 715 N N . PRO A 1 88 ? -12.725 3.136 14.880 1.00 71.19 88 PRO A N 1
ATOM 716 C CA . PRO A 1 88 ? -13.364 3.835 15.987 1.00 71.19 88 PRO A CA 1
ATOM 717 C C . PRO A 1 88 ? -12.690 5.184 16.249 1.00 71.19 88 PRO A C 1
ATOM 719 O O . PRO A 1 88 ? -11.487 5.243 16.501 1.00 71.19 88 PRO A O 1
ATOM 722 N N . THR A 1 89 ? -13.477 6.259 16.227 1.00 60.19 89 THR A N 1
ATOM 723 C CA . THR A 1 89 ? -13.032 7.656 16.379 1.00 60.19 89 THR A CA 1
ATOM 724 C C . THR A 1 89 ? -12.181 7.875 17.641 1.00 60.19 89 THR A C 1
ATOM 726 O O . THR A 1 89 ? -11.197 8.615 17.626 1.00 60.19 89 THR A O 1
ATOM 729 N N . SER A 1 90 ? -12.445 7.100 18.699 1.00 63.06 90 SER A N 1
ATOM 730 C CA . SER A 1 90 ? -11.680 7.102 19.951 1.00 63.06 90 SER A CA 1
ATOM 731 C C . SER A 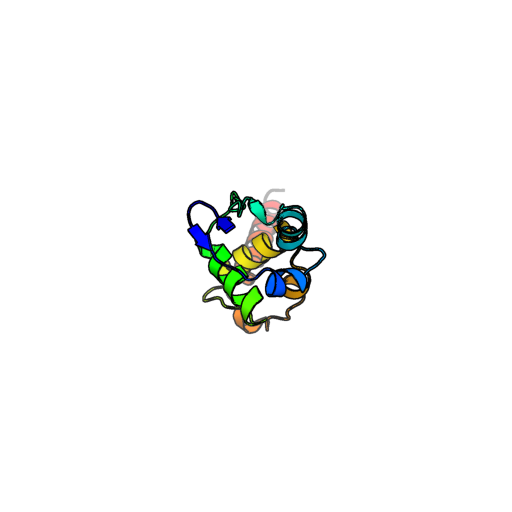1 90 ? -10.201 6.714 19.808 1.00 63.06 90 SER A C 1
ATOM 733 O O . SER A 1 90 ? -9.420 6.987 20.715 1.00 63.06 90 SER A O 1
ATOM 735 N N . LEU A 1 91 ? -9.803 6.057 18.713 1.00 62.97 91 LEU A N 1
ATOM 736 C CA . LEU A 1 91 ? -8.411 5.670 18.460 1.00 62.97 91 LEU A CA 1
ATOM 737 C C . LEU A 1 91 ? -7.581 6.807 17.847 1.00 62.97 91 LEU A C 1
ATOM 739 O O . LEU A 1 91 ? -6.353 6.732 17.899 1.00 62.97 91 LEU A O 1
ATOM 743 N N . CYS A 1 92 ? -8.214 7.848 17.288 1.00 61.28 92 CYS A N 1
ATOM 744 C CA . CYS A 1 92 ? -7.516 8.906 16.548 1.00 61.28 92 CYS A CA 1
ATOM 745 C C . CYS A 1 92 ? -7.823 10.361 16.967 1.00 61.28 92 CYS A C 1
ATOM 747 O O . CYS A 1 92 ? -7.284 11.309 16.393 1.00 61.28 92 CYS A O 1
ATOM 749 N N . ASP A 1 93 ? -8.625 10.566 18.011 1.00 53.97 93 ASP A N 1
ATOM 750 C CA . ASP A 1 93 ? -9.180 11.879 18.383 1.00 53.97 93 ASP A CA 1
ATOM 751 C C . ASP A 1 93 ? -8.203 12.927 18.955 1.00 53.97 93 ASP A C 1
ATOM 753 O O . ASP A 1 93 ? -8.597 14.064 19.234 1.00 53.97 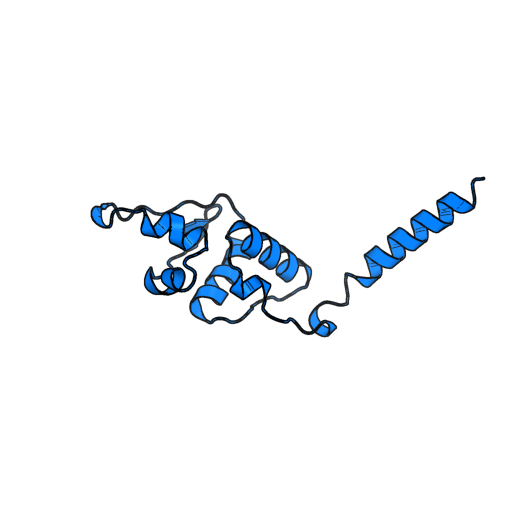93 ASP A O 1
ATOM 757 N N . SER A 1 94 ? -6.917 12.620 19.125 1.00 50.66 94 SER A N 1
ATOM 758 C CA . SER A 1 94 ? -5.977 13.574 19.733 1.00 50.66 94 SER A CA 1
ATOM 759 C C . SER A 1 94 ? -5.483 14.675 18.782 1.00 50.66 94 SER A C 1
ATOM 761 O O . SER A 1 94 ? -4.926 15.669 19.250 1.00 50.66 94 SER A O 1
ATOM 763 N N . THR A 1 95 ? -5.704 14.557 17.465 1.00 45.72 95 THR A N 1
ATOM 764 C CA . THR A 1 95 ? -5.168 15.513 16.470 1.00 45.72 95 THR A CA 1
ATOM 765 C C . THR A 1 95 ? -6.223 16.341 15.728 1.00 45.72 95 THR A C 1
ATOM 767 O O . THR A 1 95 ? -5.936 17.490 15.389 1.00 45.72 95 THR A O 1
ATOM 770 N N . GLN A 1 96 ? -7.465 15.862 15.587 1.00 49.53 96 GLN A N 1
ATOM 771 C CA . GLN A 1 96 ? -8.536 16.604 14.899 1.00 49.53 96 GLN A CA 1
ATOM 772 C C . GLN A 1 96 ? -8.986 17.858 15.683 1.00 49.53 96 GLN A C 1
ATOM 774 O O . GLN A 1 96 ? -9.113 18.946 15.120 1.00 49.53 96 GLN A O 1
ATOM 779 N N . LYS A 1 97 ? -9.111 17.763 17.019 1.00 45.44 97 LYS A N 1
ATOM 780 C CA . LYS A 1 97 ? -9.552 18.888 17.876 1.00 45.44 97 LYS A CA 1
ATOM 781 C C . LYS A 1 97 ? -8.595 20.082 17.903 1.00 45.44 97 LYS A C 1
ATOM 783 O O . LYS A 1 97 ? -8.999 21.178 18.286 1.00 45.44 97 LYS A O 1
ATOM 788 N N . ARG A 1 98 ? -7.322 19.909 17.528 1.00 44.94 98 ARG A N 1
ATOM 789 C CA . ARG A 1 98 ? -6.346 21.014 17.525 1.00 44.94 98 ARG A CA 1
ATOM 790 C C . ARG A 1 98 ? -6.441 21.871 16.266 1.00 44.94 98 ARG A C 1
A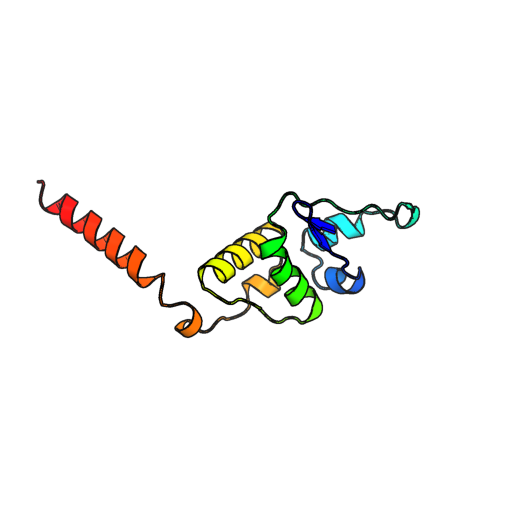TOM 792 O O . ARG A 1 98 ? -6.155 23.062 16.346 1.00 44.94 98 ARG A O 1
ATOM 799 N N . ASN A 1 99 ? -6.866 21.291 15.145 1.00 43.06 99 ASN A N 1
ATOM 800 C CA . ASN A 1 99 ? -6.980 22.004 13.874 1.00 43.06 99 ASN A CA 1
ATOM 801 C C . ASN A 1 99 ? -8.305 22.773 13.788 1.00 43.06 99 ASN A C 1
ATOM 803 O O . ASN A 1 99 ? -8.284 23.954 13.460 1.00 43.06 99 ASN A O 1
ATOM 807 N N . GLU A 1 100 ? -9.413 22.190 14.263 1.00 47.25 100 GLU A N 1
ATOM 808 C CA . GLU A 1 100 ? -10.691 22.913 14.382 1.00 47.25 100 GLU A CA 1
ATOM 809 C C . GLU A 1 100 ? -10.609 24.097 15.362 1.00 47.25 100 GLU A C 1
ATOM 811 O O . GLU A 1 100 ? -11.202 25.149 15.132 1.00 47.25 100 GLU A O 1
ATOM 816 N N . ASN A 1 101 ? -9.849 23.964 16.456 1.00 45.66 101 ASN A N 1
ATOM 817 C CA . ASN A 1 101 ? -9.664 25.063 17.408 1.00 45.66 101 ASN A CA 1
ATOM 818 C C . ASN A 1 101 ? -8.699 26.144 16.896 1.00 45.66 101 ASN A C 1
ATOM 820 O O . ASN A 1 101 ? -8.844 27.301 17.283 1.00 45.66 101 ASN A O 1
ATOM 824 N N . LYS A 1 102 ? -7.745 25.803 16.018 1.00 48.53 102 LYS A N 1
ATOM 825 C CA . LYS A 1 102 ? -6.868 26.785 15.360 1.00 48.53 102 LYS A CA 1
ATOM 826 C C . LYS A 1 102 ? -7.615 27.596 14.302 1.00 48.53 102 LYS A C 1
ATOM 828 O O . LYS A 1 102 ? -7.479 28.813 14.294 1.00 48.53 102 LYS A O 1
ATOM 833 N N . GLU A 1 103 ? -8.449 26.967 13.476 1.00 48.97 103 GLU A N 1
ATOM 834 C CA . GLU A 1 103 ? -9.270 27.689 12.489 1.00 48.97 103 GLU A CA 1
ATOM 835 C C . GLU A 1 103 ? -10.299 28.611 13.157 1.00 48.97 103 GLU A C 1
ATOM 837 O O . GLU A 1 103 ? -10.477 29.750 12.724 1.00 48.97 103 GLU A O 1
ATOM 842 N N . LYS A 1 104 ? -10.902 28.174 14.273 1.00 53.75 104 LYS A N 1
ATOM 843 C CA . LYS A 1 104 ? -11.785 29.013 15.108 1.00 53.75 104 LYS A CA 1
ATOM 844 C C . LYS A 1 104 ? -11.056 30.165 15.808 1.00 53.75 104 LYS A C 1
ATOM 846 O O . LYS A 1 104 ? -11.686 31.169 16.125 1.00 53.75 104 LYS A O 1
ATOM 851 N N . PHE A 1 105 ? -9.757 30.027 16.082 1.00 50.50 105 PHE A N 1
ATOM 852 C CA . PHE A 1 105 ? -8.943 31.097 16.667 1.00 50.50 105 PHE A CA 1
ATOM 853 C C . PHE A 1 105 ? -8.576 32.152 15.613 1.00 50.50 105 PHE A C 1
ATOM 855 O O . PHE A 1 105 ? -8.780 33.339 15.843 1.00 50.50 105 PHE A O 1
ATOM 862 N N . ILE A 1 106 ? -8.154 31.718 14.420 1.00 57.38 106 ILE A N 1
ATOM 863 C CA . ILE A 1 106 ? -7.802 32.606 13.298 1.00 57.38 106 ILE A CA 1
ATOM 864 C C . ILE A 1 106 ? -9.022 33.408 12.807 1.00 57.38 106 ILE A C 1
ATOM 866 O O . ILE A 1 106 ? -8.923 34.610 12.575 1.00 57.38 106 ILE A O 1
ATOM 870 N N . THR A 1 107 ? -10.199 32.780 12.707 1.00 54.88 107 THR A N 1
ATOM 871 C CA . THR A 1 107 ? -11.439 33.490 12.330 1.00 54.88 107 THR A CA 1
ATOM 872 C C . THR A 1 107 ? -11.914 34.486 13.392 1.00 54.88 107 THR A C 1
ATOM 874 O O . THR A 1 107 ? -12.554 35.474 13.042 1.00 54.88 107 THR A O 1
ATOM 877 N N . LYS A 1 108 ? -11.574 34.283 14.673 1.00 55.03 108 LYS A N 1
ATOM 878 C CA . LYS A 1 108 ? -11.881 35.239 15.749 1.00 55.03 108 LYS A CA 1
ATOM 879 C C . LYS A 1 108 ? -10.951 36.452 15.767 1.00 55.03 108 LYS A C 1
ATOM 881 O O . LYS A 1 108 ? -11.429 37.548 16.029 1.00 55.03 108 LYS A O 1
ATOM 886 N N . GLU A 1 109 ? -9.657 36.282 15.492 1.00 53.75 109 GLU A N 1
ATOM 887 C CA . GLU A 1 109 ? -8.724 37.419 15.427 1.00 53.75 109 GLU A CA 1
ATOM 888 C C . GLU A 1 109 ? -9.017 38.340 14.234 1.00 53.75 109 GLU A C 1
ATOM 890 O O . GLU A 1 109 ? -8.927 39.558 14.370 1.00 53.75 109 GLU A O 1
ATOM 895 N N . SER A 1 110 ? -9.467 37.797 13.096 1.00 50.09 110 SER A N 1
ATOM 896 C CA . SER A 1 110 ? -9.829 38.621 11.933 1.00 50.09 110 SER A CA 1
ATOM 897 C C . SER A 1 110 ? -11.079 39.486 12.141 1.00 50.09 110 SER A C 1
ATOM 899 O O . SER A 1 110 ? -11.240 40.456 11.413 1.00 50.09 110 SER A O 1
ATOM 901 N N . SER A 1 111 ? -11.956 39.168 13.104 1.00 51.62 111 SER A N 1
ATOM 902 C CA . SER A 1 111 ? -13.166 39.966 13.381 1.00 51.62 111 SER A CA 1
ATOM 903 C C . SER A 1 111 ? -12.958 41.046 14.451 1.00 51.62 111 SER A C 1
ATOM 905 O O . SER A 1 111 ? -13.910 41.742 14.794 1.00 51.62 111 SER A O 1
ATOM 907 N N . TYR A 1 112 ? -11.757 41.148 15.029 1.00 51.41 112 TYR A N 1
ATOM 908 C CA . TYR A 1 112 ? -11.407 42.187 16.007 1.00 51.41 112 TYR A CA 1
ATOM 909 C C . TYR A 1 112 ? -10.606 43.341 15.375 1.00 51.41 112 TYR A C 1
ATOM 911 O O . TYR A 1 112 ? -10.292 44.319 16.050 1.00 51.41 112 TYR A O 1
ATOM 919 N N . CYS A 1 113 ? -10.290 43.221 14.082 1.00 49.28 113 CYS A N 1
ATOM 920 C CA . CYS A 1 113 ? -9.623 44.225 13.261 1.00 49.28 113 CYS A CA 1
ATOM 921 C C . CYS A 1 113 ? -10.568 44.726 12.151 1.00 49.28 113 CYS A C 1
ATOM 923 O O . CYS A 1 113 ? -10.214 44.666 10.978 1.00 49.28 113 CYS A O 1
ATOM 925 N N . GLU A 1 114 ? -11.763 45.189 12.519 1.00 42.53 114 GLU A N 1
ATOM 926 C CA . GLU A 1 114 ? -12.609 46.086 11.710 1.00 42.53 114 GLU A CA 1
ATOM 927 C C . GLU A 1 114 ? -13.157 47.209 12.596 1.00 42.53 114 GLU A C 1
ATOM 929 O O . GLU A 1 114 ? -13.544 46.912 13.752 1.00 42.53 114 GLU A O 1
#

Sequence (114 aa):
FNVGGWHFSIPKSKIAQFPESLLWKESSALVPSENPRLFIDRDGFTFRHVHYYLHTSKLSFSSCAELNLLYEQALILQLTPLLQVHVPTSLCDSTQKRNENKEKFITKESSYCE

InterPro domains:
  IPR003131 Potassium channel tetramerisation-type BTB domain [PF02214] (2-73)
  IPR011333 SKP1/BTB/POZ domain superfamily [G3DSA:3.30.710.10] (1-108)
  IPR011333 SKP1/BTB/POZ domain superfamily [SSF54695] (1-86)